Protein AF-A0A4V2Z5Z1-F1 (afdb_monomer_lite)

Sequence (94 aa):
MALMNLSAPAPMRQLAARLRCDASHVTGIVDGLERRGLVERRPAPDDRRVKHLVPTGEGERKRALLRDSGHAHAPPCSTSPKRTWPAGETSSTR

Foldseek 3Di:
DLLLVPPDWDFLVVSCVVVVHDSVVSVVVLVVCVVVVQWDWDQDPVGNVTTTIGGDPVSVVVNVVCCVVPPVPDDPPPDDPPPDDDDDDDDDDD

Secondary structure (DSSP, 8-state):
-GGGG-SS-EEHHHHHHHHT--HHHHHHHHHHHHHTTSEEEEE-SS-TTSEEEEE-HHHHHHHHHHHHHH--S---------------------

pLDDT: mean 70.65, std 14.87, range [34.53, 88.0]

Radius of gyration: 22.64 Å; chains: 1; bounding box: 44×35×66 Å

Structure (mmCIF, N/CA/C/O backbone):
data_AF-A0A4V2Z5Z1-F1
#
_entry.id   AF-A0A4V2Z5Z1-F1
#
loop_
_atom_site.group_PDB
_atom_site.id
_atom_site.type_symbol
_atom_site.label_atom_id
_atom_site.label_alt_id
_atom_site.label_comp_id
_atom_site.label_asym_id
_atom_site.label_entity_id
_atom_site.label_seq_id
_atom_site.pdbx_PDB_ins_code
_atom_site.Cartn_x
_atom_site.Cartn_y
_atom_site.Cartn_z
_atom_site.occupancy
_atom_site.B_iso_or_equiv
_atom_site.auth_seq_id
_atom_site.auth_comp_id
_atom_site.auth_asym_id
_atom_site.auth_atom_id
_atom_site.pdbx_PDB_model_num
ATOM 1 N N . MET A 1 1 ? 3.968 7.069 -5.959 1.00 60.62 1 MET A N 1
ATOM 2 C CA . MET A 1 1 ? 3.819 5.872 -6.823 1.00 60.62 1 MET A CA 1
ATOM 3 C C . MET A 1 1 ? 3.606 4.542 -6.083 1.00 60.62 1 MET A C 1
ATOM 5 O O . MET A 1 1 ? 3.117 3.615 -6.712 1.00 60.62 1 MET A O 1
ATOM 9 N N . ALA A 1 2 ? 3.866 4.409 -4.773 1.00 67.00 2 ALA A N 1
ATOM 10 C CA . ALA A 1 2 ? 3.728 3.119 -4.072 1.00 67.00 2 ALA A CA 1
ATOM 11 C C . ALA A 1 2 ? 2.323 2.495 -4.074 1.00 67.00 2 ALA A C 1
ATOM 13 O O . ALA A 1 2 ? 2.183 1.283 -4.207 1.00 67.00 2 ALA A O 1
ATOM 14 N N . LEU A 1 3 ? 1.285 3.329 -4.015 1.00 70.12 3 LEU A N 1
ATOM 15 C CA . LEU A 1 3 ? -0.102 2.875 -4.059 1.00 70.12 3 LEU A CA 1
ATOM 16 C C . LEU A 1 3 ? -0.467 2.212 -5.408 1.00 70.12 3 LEU A C 1
ATOM 18 O O . LEU A 1 3 ? -1.317 1.330 -5.449 1.00 70.12 3 LEU A O 1
ATOM 22 N N . MET A 1 4 ? 0.200 2.562 -6.515 1.00 73.00 4 MET A N 1
ATOM 23 C CA . MET A 1 4 ? -0.056 1.943 -7.827 1.00 73.00 4 MET A CA 1
ATOM 24 C C . MET A 1 4 ? 0.375 0.465 -7.857 1.00 73.00 4 MET A C 1
ATOM 26 O O . MET A 1 4 ? -0.317 -0.350 -8.465 1.00 73.00 4 MET A O 1
ATOM 30 N N . ASN A 1 5 ? 1.438 0.109 -7.121 1.00 70.88 5 ASN A N 1
ATOM 31 C CA . ASN A 1 5 ? 2.036 -1.236 -7.087 1.00 70.88 5 ASN A CA 1
ATOM 32 C C . ASN A 1 5 ? 1.295 -2.252 -6.187 1.00 70.88 5 ASN A C 1
ATOM 34 O O . ASN A 1 5 ? 1.577 -3.454 -6.252 1.00 70.88 5 ASN A O 1
ATOM 38 N N . LEU A 1 6 ? 0.332 -1.792 -5.380 1.00 71.81 6 LEU A N 1
ATOM 39 C CA . LEU A 1 6 ? -0.575 -2.599 -4.552 1.00 71.81 6 LEU A CA 1
ATOM 40 C C . LEU A 1 6 ? -1.891 -2.858 -5.303 1.00 71.81 6 LEU A C 1
ATOM 42 O O . LEU A 1 6 ? -2.934 -2.316 -4.955 1.00 71.81 6 LEU A O 1
ATOM 46 N N . SER A 1 7 ? -1.840 -3.641 -6.385 1.00 67.00 7 SER A N 1
ATOM 47 C CA . SER A 1 7 ? -3.061 -4.027 -7.120 1.00 67.00 7 SER A CA 1
ATOM 48 C C . SER A 1 7 ? -3.789 -5.234 -6.525 1.00 67.00 7 SER A C 1
ATOM 50 O O . SER A 1 7 ? -4.907 -5.520 -6.932 1.00 67.00 7 SER A O 1
ATOM 52 N N . ALA A 1 8 ? -3.144 -5.944 -5.605 1.00 68.88 8 ALA A N 1
ATOM 53 C CA . ALA A 1 8 ? -3.672 -7.095 -4.890 1.00 68.88 8 ALA A CA 1
ATOM 54 C C . ALA A 1 8 ? -2.997 -7.160 -3.509 1.00 68.88 8 ALA A C 1
ATOM 56 O O . ALA A 1 8 ? -1.914 -6.573 -3.355 1.00 68.88 8 ALA A O 1
ATOM 57 N N . PRO A 1 9 ? -3.591 -7.872 -2.532 1.00 74.81 9 PRO A N 1
ATOM 58 C CA . PRO A 1 9 ? -2.949 -8.176 -1.261 1.00 74.81 9 PRO A CA 1
ATOM 59 C C . PRO A 1 9 ? -1.541 -8.717 -1.485 1.00 74.81 9 PRO A C 1
ATOM 61 O O . PRO A 1 9 ? -1.364 -9.730 -2.159 1.00 74.81 9 PRO A O 1
ATOM 64 N N . ALA A 1 10 ? -0.537 -8.027 -0.953 1.00 77.19 10 ALA A N 1
ATOM 65 C CA . ALA A 1 10 ? 0.854 -8.415 -1.146 1.00 77.19 10 ALA A CA 1
ATOM 66 C C . ALA A 1 10 ? 1.626 -8.343 0.172 1.00 77.19 10 ALA A C 1
ATOM 68 O O . ALA A 1 10 ? 1.404 -7.427 0.974 1.00 77.19 10 ALA A O 1
ATOM 69 N N . PRO A 1 11 ? 2.564 -9.272 0.415 1.00 79.94 11 PRO A N 1
ATOM 70 C CA . PRO A 1 11 ? 3.469 -9.155 1.539 1.00 79.94 11 PRO A CA 1
ATOM 71 C C . PRO A 1 11 ? 4.385 -7.946 1.350 1.00 79.94 11 PRO A C 1
ATOM 73 O O . PRO A 1 11 ? 4.793 -7.598 0.237 1.00 79.94 11 PRO A O 1
ATOM 76 N N . MET A 1 12 ? 4.774 -7.335 2.466 1.00 77.00 12 MET A N 1
ATOM 77 C CA . MET A 1 12 ? 5.636 -6.150 2.485 1.00 77.00 12 MET A CA 1
ATOM 78 C C . MET A 1 12 ? 6.949 -6.355 1.705 1.00 77.00 12 MET A C 1
ATOM 80 O O . MET A 1 12 ? 7.402 -5.451 1.009 1.00 77.00 12 MET A O 1
ATOM 84 N N . ARG A 1 13 ? 7.511 -7.573 1.730 1.00 75.12 13 ARG A N 1
ATOM 85 C CA . ARG A 1 13 ? 8.705 -7.948 0.949 1.00 75.12 13 ARG A CA 1
ATOM 86 C C . ARG 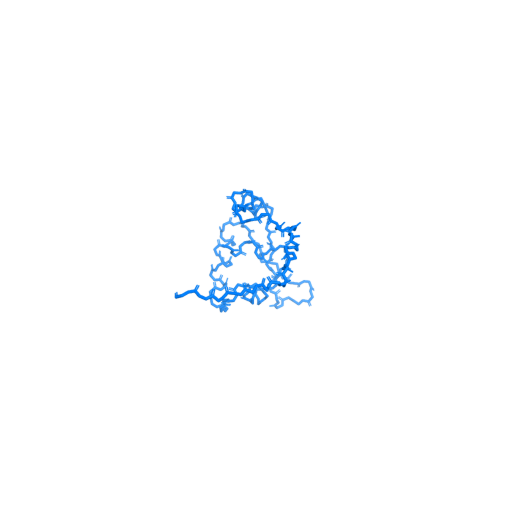A 1 13 ? 8.490 -7.844 -0.562 1.00 75.12 13 ARG A C 1
ATOM 88 O O . ARG A 1 13 ? 9.367 -7.370 -1.275 1.00 75.12 13 ARG A O 1
ATOM 95 N N . GLN A 1 14 ? 7.326 -8.261 -1.054 1.00 78.75 14 GLN A N 1
ATOM 96 C CA . GLN A 1 14 ? 7.008 -8.183 -2.479 1.00 78.75 14 GLN A CA 1
ATOM 97 C C . GLN A 1 14 ? 6.769 -6.732 -2.907 1.00 78.75 14 GLN A C 1
ATOM 99 O O . GLN A 1 14 ? 7.161 -6.340 -4.003 1.00 78.75 14 GLN A O 1
ATOM 104 N N . LEU A 1 15 ? 6.191 -5.913 -2.024 1.00 78.00 15 LEU A N 1
ATOM 105 C CA . LEU A 1 15 ? 6.074 -4.475 -2.252 1.00 78.00 15 LEU A CA 1
ATOM 106 C C . LEU A 1 15 ? 7.451 -3.794 -2.313 1.00 78.00 15 LEU A C 1
ATOM 108 O O . LEU A 1 15 ? 7.686 -2.996 -3.217 1.00 78.00 15 LEU A O 1
ATOM 112 N N . ALA A 1 16 ? 8.365 -4.148 -1.406 1.00 79.25 16 ALA A N 1
ATOM 113 C CA . ALA A 1 16 ? 9.744 -3.656 -1.394 1.00 79.25 16 ALA A CA 1
ATOM 114 C C . ALA A 1 16 ? 10.467 -3.984 -2.710 1.00 79.25 16 ALA A C 1
ATOM 116 O O . ALA A 1 16 ? 11.028 -3.100 -3.354 1.00 79.25 16 ALA A O 1
ATOM 117 N N . ALA A 1 17 ? 10.350 -5.239 -3.161 1.00 79.56 17 ALA A N 1
ATOM 118 C CA . ALA A 1 17 ? 10.920 -5.703 -4.422 1.00 79.56 17 ALA A CA 1
ATOM 119 C C . ALA A 1 17 ? 10.359 -4.936 -5.633 1.00 79.56 17 ALA A C 1
ATOM 121 O O . ALA A 1 17 ? 11.122 -4.491 -6.487 1.00 79.56 17 ALA A O 1
ATOM 122 N N . ARG A 1 18 ? 9.037 -4.710 -5.684 1.00 78.19 18 ARG A N 1
ATOM 123 C CA . ARG A 1 18 ? 8.386 -3.934 -6.761 1.00 78.19 18 ARG A CA 1
ATOM 124 C C . ARG A 1 18 ? 8.786 -2.461 -6.764 1.00 78.19 18 ARG A C 1
ATOM 126 O O . ARG A 1 18 ? 8.823 -1.844 -7.822 1.00 78.19 18 ARG A O 1
ATOM 13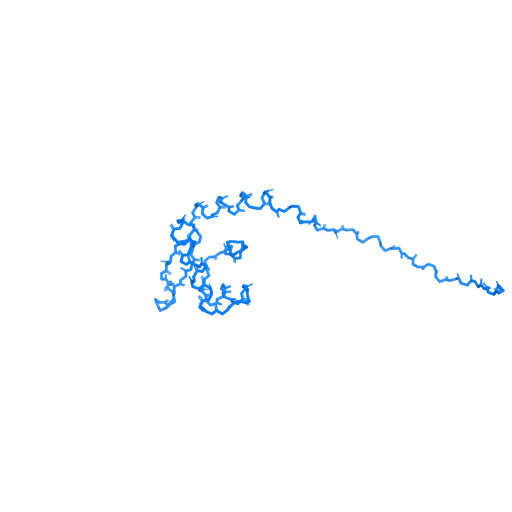3 N N . LEU A 1 19 ? 9.059 -1.891 -5.592 1.00 75.44 19 LEU A N 1
ATOM 134 C CA . LEU A 1 19 ? 9.503 -0.504 -5.454 1.00 75.44 19 LEU A CA 1
ATOM 135 C C . LEU A 1 19 ? 11.013 -0.337 -5.618 1.00 75.44 19 LEU A C 1
ATOM 137 O O . LEU A 1 19 ? 11.468 0.799 -5.701 1.00 75.44 19 LEU A O 1
ATOM 141 N N . ARG A 1 20 ? 11.774 -1.441 -5.686 1.00 75.06 20 ARG A N 1
ATOM 142 C CA . ARG A 1 20 ? 13.244 -1.438 -5.640 1.00 75.06 20 ARG A CA 1
ATOM 143 C C . ARG A 1 20 ? 13.763 -0.619 -4.448 1.00 75.06 20 ARG A C 1
ATOM 145 O O . ARG A 1 20 ? 14.731 0.121 -4.577 1.00 75.06 20 ARG A O 1
ATOM 152 N N . CYS A 1 21 ? 13.083 -0.731 -3.304 1.00 73.50 21 CYS A N 1
ATOM 153 C CA . CYS A 1 21 ? 13.436 -0.041 -2.064 1.00 73.50 21 CYS A CA 1
ATOM 154 C C . CYS A 1 21 ? 13.734 -1.045 -0.952 1.00 73.50 21 CYS A C 1
ATOM 156 O O . CYS A 1 21 ? 13.120 -2.111 -0.881 1.00 73.50 21 CYS A O 1
ATOM 158 N N . ASP A 1 22 ? 14.623 -0.660 -0.044 1.00 76.81 22 ASP A N 1
ATOM 159 C CA . ASP A 1 22 ? 14.965 -1.433 1.145 1.00 76.81 22 ASP A CA 1
ATOM 160 C C . ASP A 1 22 ? 13.799 -1.526 2.140 1.00 76.81 22 ASP A C 1
ATOM 162 O O . ASP A 1 22 ? 12.874 -0.701 2.150 1.00 76.81 22 ASP A O 1
ATOM 166 N N . ALA A 1 23 ? 13.875 -2.522 3.028 1.00 72.25 23 ALA A N 1
ATOM 167 C CA . ALA A 1 23 ? 12.860 -2.804 4.044 1.00 72.25 23 ALA A CA 1
ATOM 168 C C . ALA A 1 23 ? 12.528 -1.571 4.913 1.00 72.25 23 ALA A C 1
ATOM 170 O O . ALA A 1 23 ? 11.363 -1.313 5.214 1.00 72.25 23 ALA A O 1
ATOM 171 N N . SER A 1 24 ? 13.523 -0.757 5.264 1.00 77.56 24 SER A N 1
ATOM 172 C CA . SER A 1 24 ? 13.316 0.443 6.083 1.00 77.56 24 SER A CA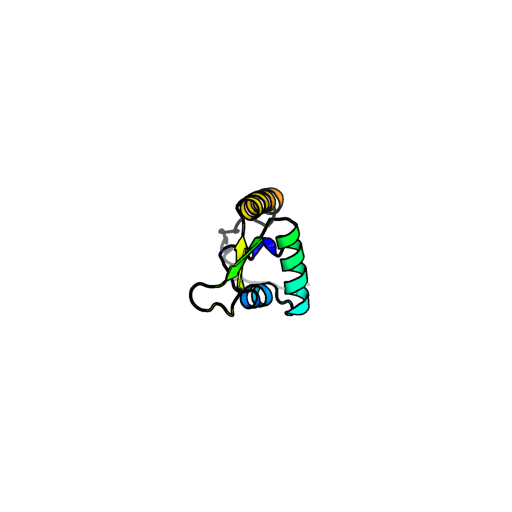 1
ATOM 173 C C . SER A 1 24 ? 12.475 1.505 5.364 1.00 77.56 24 SER A C 1
ATOM 175 O O . SER A 1 24 ? 11.557 2.076 5.954 1.00 77.56 24 SER A O 1
ATOM 177 N N . HIS A 1 25 ? 12.711 1.723 4.067 1.00 75.50 25 HIS A N 1
ATOM 178 C CA . HIS A 1 25 ? 11.955 2.702 3.282 1.00 75.50 25 HIS A CA 1
ATOM 179 C C . HIS A 1 25 ? 10.534 2.234 2.972 1.00 75.50 25 HIS A C 1
ATOM 181 O O . HIS A 1 25 ? 9.588 3.017 3.084 1.00 75.50 25 HIS A O 1
ATOM 187 N N . VAL A 1 26 ? 10.351 0.956 2.619 1.00 81.69 26 VAL A N 1
ATOM 188 C CA . VAL A 1 26 ? 9.004 0.433 2.343 1.00 81.69 26 VAL A CA 1
ATOM 189 C C . VAL A 1 26 ? 8.122 0.502 3.588 1.00 81.69 26 VAL A C 1
ATOM 191 O O . VAL A 1 26 ? 6.940 0.807 3.467 1.00 81.69 26 VAL A O 1
ATOM 194 N N . THR A 1 27 ? 8.682 0.295 4.783 1.00 82.12 27 THR A N 1
ATOM 195 C CA . THR A 1 27 ? 7.904 0.328 6.029 1.00 82.12 27 THR A CA 1
ATOM 196 C C . THR A 1 27 ? 7.353 1.728 6.287 1.00 82.12 27 THR A C 1
ATOM 198 O O . THR A 1 27 ? 6.154 1.865 6.513 1.00 82.12 27 THR A O 1
ATOM 201 N N . GLY A 1 28 ? 8.170 2.775 6.116 1.00 85.12 28 GLY A N 1
ATOM 202 C CA . GLY A 1 28 ? 7.718 4.164 6.256 1.00 85.12 28 GLY A CA 1
ATOM 203 C C . GLY A 1 28 ? 6.661 4.571 5.222 1.00 85.12 28 GLY A C 1
ATOM 204 O O . GLY A 1 28 ? 5.696 5.264 5.553 1.00 85.12 28 GLY A O 1
ATOM 205 N N . ILE A 1 29 ? 6.790 4.091 3.980 1.00 83.88 29 ILE A N 1
ATOM 206 C CA . ILE A 1 29 ? 5.775 4.292 2.935 1.00 83.88 29 ILE A CA 1
ATOM 207 C C . ILE A 1 29 ? 4.461 3.618 3.332 1.00 83.88 29 ILE A C 1
ATOM 209 O O . ILE A 1 29 ? 3.395 4.222 3.222 1.00 83.88 29 ILE A O 1
ATOM 213 N N . VAL A 1 30 ? 4.533 2.370 3.789 1.00 83.62 30 VAL A N 1
ATOM 214 C CA . VAL A 1 30 ? 3.364 1.585 4.184 1.00 83.62 30 VAL A CA 1
ATOM 215 C C . VAL A 1 30 ? 2.680 2.196 5.396 1.00 83.62 30 VAL A C 1
ATOM 217 O O . VAL A 1 30 ? 1.468 2.370 5.357 1.00 83.62 30 VAL A O 1
ATOM 220 N N . ASP A 1 31 ? 3.431 2.593 6.420 1.00 86.44 31 ASP A N 1
ATOM 221 C CA . ASP A 1 31 ? 2.880 3.284 7.587 1.00 86.44 31 ASP A CA 1
ATOM 222 C C . ASP A 1 31 ? 2.202 4.597 7.180 1.00 86.44 31 ASP A C 1
ATOM 224 O O . ASP A 1 31 ? 1.139 4.939 7.689 1.00 86.44 31 ASP A O 1
ATOM 228 N N . GLY A 1 32 ? 2.773 5.331 6.221 1.00 87.50 32 GLY A N 1
ATOM 229 C CA . GLY A 1 32 ? 2.146 6.529 5.666 1.00 87.50 32 GLY A CA 1
ATOM 230 C C . GLY A 1 32 ? 0.836 6.247 4.925 1.00 87.50 32 GLY A C 1
ATOM 231 O O . GLY A 1 32 ? -0.078 7.068 4.973 1.00 87.50 32 GLY A O 1
ATOM 232 N N . LEU A 1 33 ? 0.722 5.105 4.244 1.00 85.38 33 LEU A N 1
ATOM 233 C CA . LEU A 1 33 ? -0.514 4.683 3.576 1.00 85.38 33 LEU A CA 1
ATOM 234 C C . LEU A 1 33 ? -1.562 4.173 4.574 1.00 85.38 33 LEU A C 1
ATOM 236 O O . LEU A 1 33 ? -2.741 4.485 4.413 1.00 85.38 33 LEU A O 1
ATOM 240 N N . GLU A 1 34 ? -1.132 3.454 5.608 1.00 88.00 34 GLU A N 1
ATOM 241 C CA . GLU A 1 34 ? -1.978 2.944 6.692 1.00 88.00 34 GLU A CA 1
ATOM 242 C C . GLU A 1 34 ? -2.560 4.090 7.526 1.00 88.00 34 GLU A C 1
ATOM 244 O O . GLU A 1 34 ? -3.773 4.178 7.687 1.00 88.00 34 GLU A O 1
ATOM 249 N N . ARG A 1 35 ? -1.729 5.061 7.938 1.00 87.25 35 ARG A N 1
ATOM 250 C CA . ARG A 1 35 ? -2.183 6.275 8.646 1.00 87.25 35 ARG A CA 1
ATOM 251 C C . ARG A 1 35 ? -3.204 7.094 7.859 1.00 87.25 35 ARG A C 1
ATOM 253 O O . ARG A 1 35 ? -3.981 7.834 8.446 1.00 87.25 35 ARG A O 1
ATOM 260 N N . ARG A 1 36 ? -3.180 6.997 6.529 1.00 85.31 36 ARG A N 1
ATOM 261 C CA . ARG A 1 36 ? -4.123 7.683 5.634 1.00 85.31 36 ARG A CA 1
ATOM 262 C C . ARG A 1 36 ? -5.362 6.842 5.320 1.00 85.31 36 ARG A C 1
ATOM 264 O O . ARG A 1 36 ? -6.143 7.266 4.479 1.00 85.31 36 ARG A O 1
ATOM 271 N N . GLY A 1 37 ? -5.508 5.658 5.920 1.00 86.44 37 GLY A N 1
ATOM 272 C CA . GLY A 1 37 ? -6.644 4.761 5.696 1.00 86.44 37 GLY A CA 1
ATOM 273 C C . GLY A 1 37 ? -6.685 4.130 4.303 1.00 86.44 37 GLY A C 1
ATOM 274 O O . GLY A 1 37 ? -7.730 3.643 3.884 1.00 86.44 37 GLY A O 1
ATOM 275 N N . LEU A 1 38 ? -5.575 4.140 3.555 1.00 85.81 38 LEU A N 1
ATOM 276 C CA . LEU A 1 38 ? -5.522 3.653 2.167 1.00 85.81 38 LEU A CA 1
ATOM 277 C C . LEU A 1 38 ? -5.141 2.174 2.061 1.00 85.81 38 LEU A C 1
ATOM 279 O O . LEU A 1 38 ? -5.373 1.543 1.031 1.00 85.81 38 LEU A O 1
ATOM 283 N N . VAL A 1 39 ? -4.503 1.639 3.097 1.00 87.19 39 VAL A N 1
ATOM 284 C CA . VAL A 1 39 ? -4.025 0.258 3.173 1.00 87.19 39 VAL A CA 1
ATOM 285 C C . VAL A 1 39 ? -4.239 -0.247 4.594 1.00 87.19 39 VAL A C 1
ATOM 287 O O . VAL A 1 39 ? -4.044 0.497 5.547 1.00 87.19 39 VAL A O 1
ATOM 290 N N . GLU A 1 40 ? -4.581 -1.521 4.728 1.00 87.12 40 GLU A N 1
ATOM 291 C CA . GLU A 1 40 ? -4.667 -2.237 5.996 1.00 87.12 40 GLU A CA 1
ATOM 292 C C . GLU A 1 40 ? -3.658 -3.385 6.045 1.00 87.12 40 GLU A C 1
ATOM 294 O O . GLU A 1 40 ? -3.392 -4.062 5.046 1.00 87.12 40 GLU A O 1
ATOM 299 N N . ARG A 1 41 ? -3.117 -3.642 7.238 1.00 87.94 41 ARG A N 1
ATOM 300 C CA . ARG A 1 41 ? -2.295 -4.822 7.518 1.00 87.94 41 ARG A CA 1
ATOM 301 C C . ARG A 1 41 ? -3.178 -5.960 8.009 1.00 87.94 41 ARG A C 1
ATOM 303 O O . ARG A 1 41 ? -3.685 -5.923 9.126 1.00 87.94 41 ARG A O 1
ATOM 310 N N . ARG A 1 42 ? -3.309 -7.007 7.198 1.00 81.94 42 ARG A N 1
ATOM 311 C CA . ARG A 1 42 ? -3.980 -8.259 7.566 1.00 81.94 42 ARG A CA 1
ATOM 312 C C . ARG A 1 42 ? -2.935 -9.365 7.748 1.00 81.94 42 ARG A C 1
ATOM 314 O O . ARG A 1 42 ? -2.013 -9.451 6.936 1.00 81.94 42 ARG A O 1
ATOM 321 N N . PRO A 1 43 ? -3.035 -10.217 8.780 1.00 78.38 43 PRO A N 1
ATOM 322 C CA . PRO A 1 43 ? -2.231 -11.435 8.828 1.00 78.38 43 PRO A CA 1
ATOM 323 C C . PRO A 1 43 ? -2.571 -12.313 7.619 1.00 78.38 43 PRO A C 1
ATOM 325 O O . PRO A 1 43 ? -3.743 -12.422 7.247 1.00 78.38 43 PRO A O 1
ATOM 328 N N . ALA A 1 44 ? -1.559 -12.903 6.981 1.00 71.25 44 ALA A N 1
ATOM 329 C CA . ALA A 1 44 ? -1.806 -13.833 5.891 1.00 71.25 44 ALA A CA 1
ATOM 330 C C . ALA A 1 44 ? -2.544 -15.072 6.434 1.00 71.25 44 ALA A C 1
ATOM 332 O O . ALA A 1 44 ? -2.2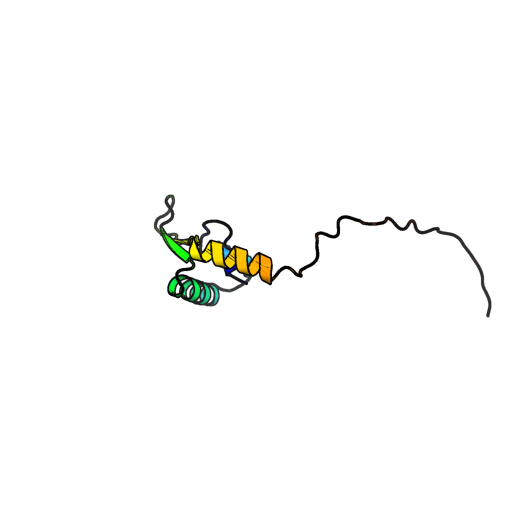26 -15.536 7.533 1.00 71.25 44 ALA A O 1
ATOM 333 N N . PRO A 1 45 ? -3.518 -15.615 5.685 1.00 69.62 45 PRO A N 1
ATOM 334 C CA . PRO A 1 45 ? -4.231 -16.822 6.097 1.00 69.62 45 PRO A CA 1
ATOM 335 C C . PRO A 1 45 ? -3.306 -18.048 6.163 1.00 69.62 45 PRO A C 1
ATOM 337 O O . PRO A 1 45 ? -3.548 -18.938 6.971 1.00 69.62 45 PRO A O 1
ATOM 340 N N . ASP A 1 46 ? -2.241 -18.052 5.357 1.00 72.56 46 ASP A N 1
ATOM 341 C CA . ASP A 1 46 ? -1.284 -19.158 5.225 1.00 72.56 46 ASP A CA 1
ATOM 342 C C . ASP A 1 46 ? -0.119 -19.069 6.231 1.00 72.56 46 ASP A C 1
ATOM 344 O O . ASP A 1 46 ? 0.352 -20.075 6.751 1.00 72.56 46 ASP A O 1
ATOM 348 N N . ASP A 1 47 ? 0.304 -17.848 6.584 1.00 73.94 47 ASP A N 1
ATOM 349 C CA . ASP A 1 47 ? 1.345 -17.618 7.587 1.00 73.94 47 ASP A CA 1
ATOM 350 C C . ASP A 1 47 ? 1.084 -16.328 8.375 1.00 73.94 47 ASP A C 1
ATOM 352 O O . ASP A 1 47 ? 1.278 -15.207 7.899 1.00 73.94 47 ASP A O 1
ATOM 356 N N . ARG A 1 48 ? 0.702 -16.484 9.646 1.00 70.25 48 ARG A N 1
ATOM 357 C CA . ARG A 1 48 ? 0.419 -15.367 10.564 1.00 70.25 48 ARG A CA 1
ATOM 358 C C . ARG A 1 48 ? 1.6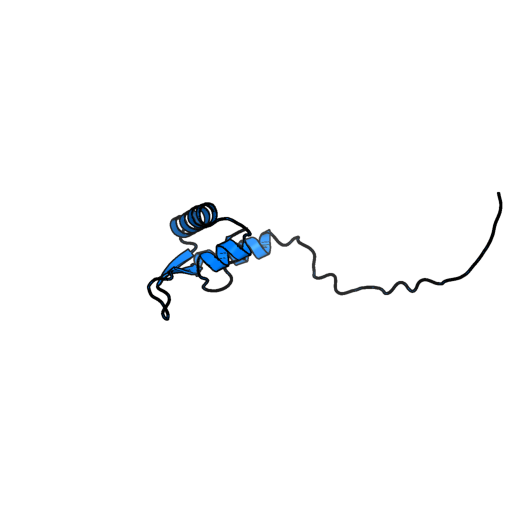50 -14.495 10.841 1.00 70.25 48 ARG A C 1
ATOM 360 O O . ARG A 1 48 ? 1.500 -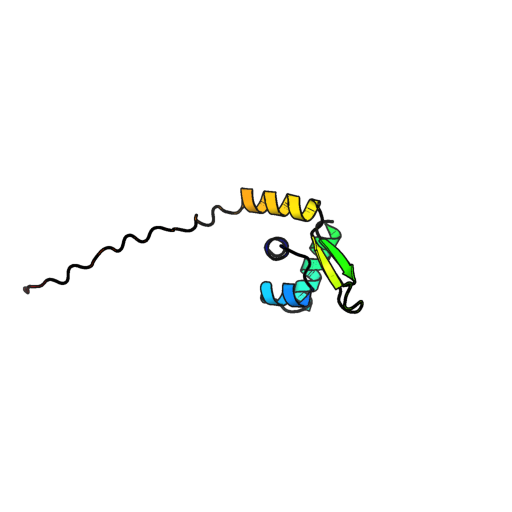13.380 11.340 1.00 70.25 48 ARG A O 1
ATOM 367 N N . ARG A 1 49 ? 2.860 -14.980 10.533 1.00 70.81 49 ARG A N 1
ATOM 368 C CA . ARG A 1 49 ? 4.116 -14.218 10.636 1.00 70.81 49 ARG A CA 1
ATOM 369 C C . ARG A 1 49 ? 4.269 -13.215 9.496 1.00 70.81 49 ARG A C 1
ATOM 371 O O . ARG A 1 49 ? 5.036 -12.260 9.619 1.00 70.81 49 ARG A O 1
ATOM 378 N N . VAL A 1 50 ? 3.524 -13.390 8.406 1.00 72.44 50 VAL A N 1
ATOM 379 C CA . VAL A 1 50 ? 3.538 -12.500 7.250 1.00 72.44 50 VAL A CA 1
ATOM 380 C C . VAL A 1 50 ? 2.330 -11.567 7.312 1.00 72.44 50 VAL A C 1
ATOM 382 O O . VAL A 1 50 ? 1.177 -11.990 7.297 1.00 72.44 50 VAL A O 1
ATOM 385 N N . LYS A 1 51 ? 2.588 -10.257 7.355 1.00 74.94 51 LYS A N 1
ATOM 386 C CA . LYS A 1 51 ? 1.540 -9.235 7.241 1.00 74.94 51 LYS A CA 1
ATOM 387 C C . LYS A 1 51 ? 1.337 -8.885 5.768 1.00 74.94 51 LYS A C 1
ATOM 389 O O . LYS A 1 51 ? 2.234 -8.337 5.122 1.00 74.94 51 LYS A O 1
ATOM 394 N N . HIS A 1 52 ? 0.163 -9.215 5.243 1.00 82.44 52 HIS A N 1
ATOM 395 C CA . HIS A 1 52 ? -0.292 -8.786 3.930 1.00 82.44 52 HIS A CA 1
ATOM 396 C C . HIS A 1 52 ? -0.838 -7.368 4.002 1.00 82.44 52 HIS A C 1
ATOM 398 O O . HIS A 1 52 ? -1.574 -6.999 4.916 1.00 82.44 52 HIS A O 1
ATOM 404 N N . LEU A 1 53 ? -0.457 -6.576 3.011 1.00 84.25 53 LEU A N 1
ATOM 405 C CA . LEU A 1 53 ? -0.948 -5.227 2.813 1.00 84.25 53 LEU A CA 1
ATOM 406 C C . LEU A 1 53 ? -2.115 -5.289 1.849 1.00 84.25 53 LEU A C 1
ATOM 408 O O . LEU A 1 53 ? -1.936 -5.637 0.682 1.00 84.25 53 LEU A O 1
ATOM 412 N N . VAL A 1 54 ? -3.300 -4.978 2.357 1.00 84.69 54 VAL A N 1
ATOM 413 C CA . VAL A 1 54 ? -4.553 -5.004 1.612 1.00 84.69 54 VAL A CA 1
ATOM 414 C C . VAL A 1 54 ? -4.966 -3.559 1.340 1.00 84.69 54 VAL A C 1
ATOM 416 O O . VAL A 1 54 ? -5.123 -2.800 2.295 1.00 84.69 54 VAL A O 1
ATOM 419 N N . PRO A 1 55 ? -5.101 -3.127 0.074 1.00 84.94 55 PRO A N 1
ATOM 420 C CA . PRO A 1 55 ? -5.652 -1.809 -0.217 1.00 84.94 55 PRO A CA 1
ATOM 421 C C . PRO A 1 55 ? -7.100 -1.732 0.285 1.00 84.94 55 PRO A C 1
ATOM 423 O O . PRO A 1 55 ? -7.879 -2.661 0.093 1.00 84.94 55 PRO A O 1
ATOM 426 N N . THR A 1 56 ? -7.454 -0.634 0.950 1.00 86.75 56 THR A N 1
ATOM 427 C CA . THR A 1 56 ? -8.837 -0.382 1.376 1.00 86.75 56 THR A CA 1
ATOM 428 C C . THR A 1 56 ? -9.661 0.144 0.203 1.00 86.75 56 THR A C 1
ATOM 430 O O . THR A 1 56 ? -9.109 0.605 -0.799 1.00 86.75 56 THR A O 1
ATOM 433 N N . GLY A 1 57 ? -10.989 0.187 0.348 1.00 84.62 57 GLY A N 1
ATOM 434 C CA . GLY A 1 57 ? -11.853 0.819 -0.655 1.00 84.62 57 GLY A CA 1
ATOM 435 C C . GLY A 1 57 ? -11.508 2.296 -0.912 1.00 84.62 57 GLY A C 1
ATOM 436 O O . GLY A 1 57 ? -11.667 2.781 -2.030 1.00 84.62 57 GLY A O 1
ATOM 437 N N . GLU A 1 58 ? -10.980 3.028 0.080 1.00 85.06 58 GLU A N 1
ATOM 438 C CA . GLU A 1 58 ? -10.454 4.382 -0.152 1.00 85.06 58 GLU A CA 1
ATOM 439 C C . GLU A 1 58 ? -9.139 4.355 -0.945 1.00 85.06 58 GLU A C 1
ATOM 441 O O . GLU A 1 58 ? -8.955 5.154 -1.866 1.00 85.06 58 GLU A O 1
ATOM 446 N N . GLY A 1 59 ? -8.247 3.411 -0.634 1.00 84.38 59 GLY A N 1
ATOM 447 C CA . GLY A 1 59 ? -7.036 3.153 -1.409 1.00 84.38 59 GLY A CA 1
ATOM 448 C C . GLY A 1 59 ? -7.341 2.901 -2.881 1.00 84.38 59 GLY A C 1
ATOM 449 O O . GLY A 1 59 ? -6.735 3.525 -3.750 1.00 84.38 59 GLY A O 1
ATOM 450 N N . GLU A 1 60 ? -8.322 2.051 -3.172 1.00 84.00 60 GLU A N 1
ATOM 451 C CA . GLU A 1 60 ? -8.778 1.757 -4.533 1.00 84.00 60 GLU A CA 1
ATOM 452 C C . GLU A 1 60 ? -9.356 2.985 -5.239 1.00 84.00 60 GLU A C 1
ATOM 454 O O . GLU A 1 60 ? -8.960 3.278 -6.369 1.00 84.00 60 GLU A O 1
ATOM 459 N N . ARG A 1 61 ? -10.208 3.765 -4.561 1.00 84.88 61 ARG A N 1
ATOM 460 C CA . ARG A 1 61 ? -10.747 5.023 -5.104 1.00 84.88 61 ARG A CA 1
ATOM 461 C C . ARG A 1 61 ? -9.645 6.030 -5.420 1.00 84.88 61 ARG A C 1
ATOM 463 O O . ARG A 1 61 ? -9.618 6.580 -6.517 1.00 84.88 61 ARG A O 1
ATOM 470 N N . LYS A 1 62 ? -8.682 6.232 -4.511 1.00 84.19 62 LYS A N 1
ATOM 471 C CA . LYS A 1 62 ? -7.520 7.096 -4.777 1.00 84.19 62 LYS A CA 1
ATOM 472 C C . LYS A 1 62 ? -6.679 6.571 -5.932 1.00 84.19 62 LYS A C 1
ATOM 474 O O . LYS A 1 62 ? -6.177 7.375 -6.707 1.00 84.19 62 LYS A O 1
ATOM 479 N N . ARG A 1 63 ? -6.515 5.252 -6.075 1.00 82.88 63 ARG A N 1
ATOM 480 C CA . ARG A 1 63 ? -5.816 4.656 -7.227 1.00 82.88 63 ARG A CA 1
ATOM 481 C C . ARG A 1 63 ? -6.541 4.929 -8.529 1.00 82.88 63 ARG A C 1
ATOM 483 O O . ARG A 1 63 ? -5.866 5.254 -9.497 1.00 82.88 63 ARG A O 1
ATOM 490 N N . ALA A 1 64 ? -7.863 4.793 -8.556 1.00 82.31 64 ALA A N 1
ATOM 491 C CA . ALA A 1 64 ? -8.666 5.130 -9.724 1.00 82.31 64 ALA A CA 1
ATOM 492 C C . ALA A 1 64 ? -8.487 6.611 -10.077 1.00 82.31 64 ALA A C 1
ATOM 494 O O . ALA A 1 64 ? -8.126 6.917 -11.206 1.00 82.31 64 ALA A O 1
ATOM 495 N N . LEU A 1 65 ? -8.570 7.498 -9.080 1.00 83.06 65 LEU A N 1
ATOM 496 C CA . LEU A 1 65 ? -8.341 8.931 -9.256 1.00 83.06 65 LEU A CA 1
ATOM 497 C C . LEU A 1 65 ? -6.928 9.235 -9.779 1.00 83.06 65 LEU A C 1
ATOM 499 O O . LEU A 1 65 ? -6.772 10.007 -10.710 1.00 83.06 65 LEU A O 1
ATOM 503 N N . LEU A 1 66 ? -5.888 8.608 -9.222 1.00 79.19 66 LEU A N 1
ATOM 504 C CA . LEU A 1 66 ? -4.493 8.754 -9.662 1.00 79.19 66 LEU A CA 1
ATOM 505 C C . LEU A 1 66 ? -4.249 8.148 -11.049 1.00 79.19 66 LEU A C 1
ATOM 507 O O . LEU A 1 66 ? -3.369 8.612 -11.767 1.00 79.19 66 LEU A O 1
ATOM 511 N N . ARG A 1 67 ? -4.984 7.095 -11.421 1.00 73.62 67 ARG A N 1
ATOM 512 C CA . ARG A 1 67 ? -4.917 6.503 -12.759 1.00 73.62 67 ARG A CA 1
ATOM 513 C C . ARG A 1 67 ? -5.497 7.472 -13.781 1.00 73.62 67 ARG A C 1
ATOM 515 O O . ARG A 1 67 ? -4.843 7.718 -14.785 1.00 73.62 67 ARG A O 1
ATOM 522 N N . ASP A 1 68 ? -6.653 8.032 -13.456 1.00 74.00 68 ASP A N 1
ATOM 523 C CA . ASP A 1 68 ? -7.395 8.996 -14.264 1.00 74.00 68 ASP A CA 1
ATOM 524 C C . ASP A 1 68 ? -6.655 10.342 -14.378 1.00 74.00 68 ASP A C 1
ATOM 526 O O . ASP A 1 68 ? -6.481 10.883 -15.462 1.00 74.00 68 ASP A O 1
ATOM 530 N N . SER A 1 69 ? -6.083 10.819 -13.268 1.00 69.44 69 SER A N 1
ATOM 531 C CA . SER A 1 69 ? -5.339 12.088 -13.196 1.00 69.44 69 SER A CA 1
ATOM 532 C C . SER A 1 69 ? -3.888 11.980 -13.684 1.00 69.44 69 SER A C 1
ATOM 534 O O . SER A 1 69 ? -3.247 12.992 -13.946 1.00 69.44 69 SER A O 1
ATOM 536 N N . GLY A 1 70 ? -3.322 10.768 -13.711 1.00 60.91 70 GLY A N 1
ATOM 537 C CA . GLY A 1 70 ? -1.872 10.544 -13.766 1.00 60.91 70 GLY A CA 1
ATOM 538 C C . GLY A 1 70 ? -1.375 9.648 -14.897 1.00 60.91 70 GLY A C 1
ATOM 539 O O . GLY A 1 70 ? -0.175 9.391 -14.955 1.00 60.91 70 GLY A O 1
ATOM 540 N N . HIS A 1 71 ? -2.242 9.191 -15.806 1.00 50.22 71 HIS A N 1
ATOM 541 C CA . HIS A 1 71 ? -1.822 8.531 -17.049 1.00 50.22 71 HIS A CA 1
ATOM 542 C C . HIS A 1 71 ? -2.141 9.383 -18.282 1.00 50.22 71 HIS A C 1
ATOM 544 O O . HIS A 1 71 ? -2.752 8.926 -19.237 1.00 50.22 71 HIS A O 1
ATOM 550 N N . ALA A 1 72 ? -1.552 10.579 -18.319 1.00 49.09 72 ALA A N 1
ATOM 551 C CA . ALA A 1 72 ? -0.910 11.066 -19.543 1.00 49.09 72 ALA A CA 1
ATOM 552 C C . ALA A 1 72 ? 0.451 10.356 -19.781 1.00 49.09 72 ALA A C 1
ATOM 554 O O . ALA A 1 72 ? 1.369 10.911 -20.375 1.00 49.09 72 ALA A O 1
ATOM 555 N N . HIS A 1 73 ? 0.618 9.126 -19.283 1.00 49.28 73 HIS A N 1
ATOM 556 C CA . HIS A 1 73 ? 1.647 8.205 -19.741 1.00 49.28 73 HIS A CA 1
ATOM 557 C C . HIS A 1 73 ? 1.032 7.449 -20.914 1.00 49.28 73 HIS A C 1
ATOM 559 O O . HIS A 1 73 ? 0.085 6.698 -20.708 1.00 49.28 73 HIS A O 1
ATOM 565 N N . ALA A 1 74 ? 1.535 7.777 -22.105 1.00 44.12 74 ALA A N 1
ATOM 566 C CA . ALA A 1 74 ? 1.233 7.267 -23.439 1.00 44.12 74 ALA A CA 1
ATOM 567 C C . ALA A 1 74 ? 0.234 6.087 -23.547 1.00 44.12 74 ALA A C 1
ATOM 569 O O . ALA A 1 74 ? 0.396 5.080 -22.851 1.00 44.12 74 ALA A O 1
ATOM 570 N N . PRO A 1 75 ? -0.720 6.120 -24.506 1.00 50.75 75 PRO A N 1
ATOM 571 C CA . PRO A 1 75 ? -1.425 4.897 -24.896 1.00 50.75 75 PRO A CA 1
ATOM 572 C C . PRO A 1 75 ? -0.388 3.805 -25.219 1.00 50.75 75 PRO A C 1
ATOM 574 O O . PRO A 1 75 ? 0.717 4.157 -25.652 1.00 50.75 75 PRO A O 1
ATOM 577 N N . PRO A 1 76 ? -0.684 2.497 -25.057 1.00 48.38 76 PRO A N 1
ATOM 578 C CA . PRO A 1 76 ? 0.153 1.486 -25.680 1.00 48.38 76 PRO A CA 1
ATOM 579 C C . PRO A 1 76 ? 0.163 1.814 -27.172 1.00 48.38 76 PRO A C 1
ATOM 581 O O . PRO A 1 76 ? -0.838 1.613 -27.864 1.00 48.38 76 PRO A O 1
ATOM 584 N N . CYS A 1 77 ? 1.265 2.403 -27.641 1.00 41.41 77 CYS A N 1
ATOM 585 C CA . CYS A 1 77 ? 1.502 2.679 -29.043 1.00 41.41 77 CYS A CA 1
ATOM 586 C C . CYS A 1 77 ? 1.647 1.317 -29.716 1.00 41.41 77 CYS A C 1
ATOM 588 O O . CYS A 1 77 ? 2.728 0.761 -29.882 1.00 41.41 77 CYS A O 1
ATOM 590 N N . SER A 1 78 ? 0.496 0.739 -30.015 1.00 57.44 78 SER A N 1
ATOM 591 C CA . SER A 1 78 ? 0.292 -0.478 -30.764 1.00 57.44 78 SER A CA 1
ATOM 592 C C . SER A 1 78 ? 0.056 -0.081 -32.208 1.00 57.44 78 SER A C 1
ATOM 594 O O . SER A 1 78 ? -0.965 -0.397 -32.785 1.00 57.44 78 SER A O 1
ATOM 596 N N . THR A 1 79 ? 1.022 0.605 -32.810 1.00 53.06 79 THR A N 1
ATOM 597 C CA . THR A 1 79 ? 1.165 0.629 -34.266 1.00 53.06 79 THR A CA 1
ATOM 598 C C . THR A 1 79 ? 2.613 0.945 -34.586 1.00 53.06 79 THR A C 1
ATOM 600 O O . THR A 1 79 ? 2.999 2.101 -34.722 1.00 53.06 79 THR A O 1
ATOM 603 N N . SER A 1 80 ? 3.425 -0.102 -34.732 1.00 47.22 80 SER A N 1
ATOM 604 C CA . SER A 1 80 ? 4.551 -0.028 -35.659 1.00 47.22 80 SER A CA 1
ATOM 605 C C . SER A 1 80 ? 3.984 0.181 -37.064 1.00 47.22 80 SER A C 1
ATOM 607 O O . SER A 1 80 ? 3.317 -0.729 -37.567 1.00 47.22 80 SER A O 1
ATOM 609 N N . PRO A 1 81 ? 4.289 1.274 -37.777 1.00 45.84 81 PRO A N 1
ATOM 610 C CA . PRO A 1 81 ? 4.488 1.135 -39.195 1.00 45.84 81 PRO A CA 1
ATOM 611 C C . PRO A 1 81 ? 5.894 0.561 -39.346 1.00 45.84 81 PRO A C 1
ATOM 613 O O . PRO A 1 81 ? 6.897 1.227 -39.091 1.00 45.84 81 PRO A O 1
ATOM 616 N N . LYS A 1 82 ? 5.965 -0.701 -39.764 1.00 51.75 82 LYS A N 1
ATOM 617 C CA . LYS A 1 82 ? 7.113 -1.200 -40.513 1.00 51.75 82 LYS A CA 1
ATOM 618 C C . LYS A 1 82 ? 7.354 -0.239 -41.688 1.00 51.75 82 LYS A C 1
ATOM 620 O O . LYS A 1 82 ? 6.775 -0.396 -42.757 1.00 51.75 82 LYS A O 1
ATOM 625 N N . ARG A 1 83 ? 8.145 0.817 -41.490 1.00 40.06 83 ARG A N 1
ATOM 626 C CA . ARG A 1 83 ? 8.699 1.571 -42.608 1.00 40.06 83 ARG A CA 1
ATOM 627 C C . ARG A 1 83 ? 9.796 0.677 -43.153 1.00 40.06 83 ARG A C 1
ATOM 629 O O . ARG A 1 83 ? 10.905 0.636 -42.634 1.00 40.06 83 ARG A O 1
ATOM 636 N N . THR A 1 84 ? 9.400 -0.129 -44.126 1.00 55.69 84 THR A N 1
ATOM 637 C CA . THR A 1 84 ? 10.286 -0.841 -45.031 1.00 55.69 84 THR A CA 1
ATOM 638 C C . THR A 1 84 ? 11.353 0.131 -45.505 1.00 55.69 84 THR A C 1
ATOM 640 O O . THR A 1 84 ? 11.056 1.137 -46.148 1.00 55.69 84 THR A O 1
ATOM 643 N N . TRP A 1 85 ? 12.581 -0.164 -45.114 1.00 34.53 85 TRP A N 1
ATOM 644 C CA . TRP A 1 85 ? 13.787 0.389 -45.696 1.00 34.53 85 TRP A CA 1
ATOM 645 C C . TRP A 1 85 ? 13.824 -0.056 -47.166 1.00 34.53 85 TRP A C 1
ATOM 647 O O . TRP A 1 85 ? 13.825 -1.268 -47.395 1.00 34.53 85 TRP A O 1
ATOM 657 N N . PRO A 1 86 ? 13.845 0.831 -48.175 1.00 47.31 86 PRO A N 1
ATOM 658 C CA . PRO A 1 86 ? 14.427 0.446 -49.442 1.00 47.31 86 PRO A CA 1
ATOM 659 C C . PRO A 1 86 ? 15.943 0.561 -49.279 1.00 47.31 86 PRO A C 1
ATOM 661 O O . PRO A 1 86 ? 16.498 1.647 -49.116 1.00 47.31 86 PRO A O 1
ATOM 664 N N . ALA A 1 87 ? 16.605 -0.593 -49.251 1.00 49.38 87 ALA A N 1
ATOM 665 C CA . ALA A 1 87 ? 17.966 -0.679 -49.745 1.00 49.38 87 ALA A CA 1
ATOM 666 C C . ALA A 1 87 ? 17.945 -0.295 -51.236 1.00 49.38 87 ALA A C 1
ATOM 668 O O . ALA A 1 87 ? 17.064 -0.733 -51.974 1.00 49.38 87 ALA A O 1
ATOM 669 N N . GLY A 1 88 ? 18.887 0.551 -51.634 1.00 39.72 88 GLY A N 1
ATOM 670 C CA . GLY A 1 88 ? 19.034 1.105 -52.978 1.00 39.72 88 GLY A CA 1
ATOM 671 C C . GLY A 1 88 ? 19.770 2.442 -52.847 1.00 39.72 88 GLY A C 1
ATOM 672 O O . GLY A 1 88 ? 19.142 3.424 -52.479 1.00 39.72 88 GLY A O 1
ATOM 673 N N . GLU A 1 89 ? 21.109 2.482 -52.815 1.00 43.72 89 GLU A N 1
ATOM 674 C CA . GLU A 1 89 ? 21.941 2.591 -54.035 1.00 43.72 89 GLU A CA 1
ATOM 675 C C . GLU A 1 89 ? 21.723 3.997 -54.647 1.00 43.72 89 GLU A C 1
ATOM 677 O O . GLU A 1 89 ? 20.593 4.380 -54.893 1.00 43.72 89 GLU A O 1
ATOM 682 N N . THR A 1 90 ? 22.665 4.906 -54.890 1.00 51.50 90 THR A N 1
ATOM 683 C CA . THR A 1 90 ? 24.125 4.958 -55.057 1.00 51.50 90 THR A CA 1
ATOM 684 C C . THR A 1 90 ? 24.517 6.451 -55.126 1.00 51.50 90 THR A C 1
ATOM 686 O O . THR A 1 90 ? 23.647 7.313 -55.243 1.00 51.50 90 THR A O 1
ATOM 689 N N . SER A 1 91 ? 25.828 6.720 -55.200 1.00 42.50 91 SER A N 1
ATOM 690 C CA . SER A 1 91 ? 26.470 7.934 -55.756 1.00 42.50 91 SER A CA 1
ATOM 691 C C . SER A 1 91 ? 26.810 9.022 -54.723 1.00 42.50 91 SER A C 1
ATOM 693 O O . SER A 1 91 ? 25.933 9.592 -54.094 1.00 42.50 91 SER A O 1
ATOM 695 N N . SER A 1 92 ? 28.083 9.211 -54.356 1.00 47.44 92 SER A N 1
ATOM 696 C CA . SER A 1 92 ? 29.201 9.757 -55.156 1.00 47.44 92 SER A CA 1
ATOM 697 C C . SER A 1 92 ? 29.101 11.274 -55.364 1.00 47.44 92 SER A C 1
ATOM 699 O O . SER A 1 92 ? 28.091 11.750 -55.868 1.00 47.44 92 SER A O 1
ATOM 701 N N . THR A 1 93 ? 30.230 11.963 -55.112 1.00 53.53 93 THR A N 1
ATOM 702 C CA . THR A 1 93 ? 30.563 13.358 -55.501 1.00 53.53 93 THR A CA 1
ATOM 703 C C . THR A 1 93 ? 29.937 14.415 -54.568 1.00 53.53 93 THR A C 1
ATOM 705 O O . THR A 1 93 ? 28.728 14.445 -54.411 1.00 53.53 93 THR A O 1
ATOM 708 N N . ARG A 1 94 ? 30.654 15.305 -53.868 1.00 51.81 94 ARG A N 1
ATOM 709 C CA . ARG A 1 94 ? 31.934 15.993 -54.095 1.00 51.81 94 ARG A CA 1
ATOM 710 C C . ARG A 1 94 ? 32.429 16.606 -52.783 1.00 51.81 94 ARG A C 1
ATOM 712 O O . ARG A 1 94 ? 31.560 16.900 -51.934 1.00 51.81 94 ARG A O 1
#